Protein AF-A0A950EL93-F1 (afdb_monomer)

Mean predicted aligned error: 3.99 Å

Foldseek 3Di:
DCQVPQVVCCVVPVDGDDDDPVCPCVVVDDDDDDDDDPDPVVVVVVCVVPPD

Solvent-accessible surface area (backbone atoms only — not comparable to full-atom values): 3584 Å² total; per-residue (Å²): 118,70,52,83,48,33,68,65,39,27,73,77,66,76,42,73,52,80,74,62,77,95,56,65,68,60,86,78,50,88,81,92,80,82,92,74,74,102,44,73,66,63,52,52,53,52,48,64,75,72,62,129

Radius of gyration: 17.42 Å; Cα contacts (8 Å, |Δi|>4): 21; chains: 1; bounding box: 34×21×45 Å

pLDDT: mean 94.17, std 5.63, range [68.81, 98.62]

Sequence (52 aa):
LPIKFAATIEEALGRSPDRPAKFDGIEDLPKRVVVMAADVEQVKAFIAANCK

Structure (mmCIF, N/CA/C/O backbone):
data_AF-A0A950EL93-F1
#
_entry.id   AF-A0A950EL93-F1
#
loop_
_atom_site.group_PDB
_atom_site.id
_atom_site.type_symbol
_atom_site.label_atom_id
_atom_site.label_alt_id
_atom_site.label_comp_id
_atom_site.label_asym_id
_atom_site.label_entity_id
_atom_site.label_seq_id
_atom_site.pdbx_PDB_ins_code
_atom_site.Cartn_x
_atom_site.Cartn_y
_atom_site.Cartn_z
_atom_site.occupancy
_atom_site.B_iso_or_equiv
_atom_site.auth_seq_id
_atom_site.auth_comp_id
_atom_site.auth_asym_id
_atom_site.auth_atom_id
_atom_site.pdbx_PDB_model_num
ATOM 1 N N . LEU A 1 1 ? 13.628 6.307 -4.930 1.00 72.69 1 LEU A N 1
ATOM 2 C CA . LEU A 1 1 ? 13.960 5.036 -5.611 1.00 72.69 1 LEU A CA 1
ATOM 3 C C . LEU A 1 1 ? 13.104 4.952 -6.871 1.00 72.69 1 LEU A C 1
ATOM 5 O O . LEU A 1 1 ? 11.885 4.948 -6.707 1.00 72.69 1 LEU A O 1
ATOM 9 N N . PRO A 1 2 ? 13.705 4.937 -8.075 1.00 82.56 2 PRO A N 1
ATOM 10 C CA . PRO A 1 2 ? 12.980 4.897 -9.352 1.00 82.56 2 PRO A CA 1
ATOM 11 C C . PRO A 1 2 ? 11.972 3.741 -9.452 1.00 82.56 2 PRO A C 1
ATOM 13 O O . PRO A 1 2 ? 10.888 3.924 -9.987 1.00 82.56 2 PRO A O 1
ATOM 16 N N . ILE A 1 3 ? 12.265 2.601 -8.810 1.00 89.31 3 ILE A N 1
ATOM 17 C CA . ILE A 1 3 ? 11.371 1.431 -8.715 1.00 89.31 3 ILE A CA 1
ATOM 18 C C . ILE A 1 3 ? 9.936 1.728 -8.256 1.00 89.31 3 ILE A C 1
ATOM 20 O O . ILE A 1 3 ? 9.022 0.993 -8.608 1.00 89.31 3 ILE A O 1
ATOM 24 N N . LYS A 1 4 ? 9.696 2.824 -7.523 1.00 91.69 4 LYS A N 1
ATOM 25 C CA . LYS A 1 4 ? 8.337 3.217 -7.114 1.00 91.69 4 LYS A CA 1
ATOM 26 C C . LYS A 1 4 ? 7.431 3.608 -8.293 1.00 91.69 4 LYS A C 1
ATOM 28 O O . LYS A 1 4 ? 6.223 3.678 -8.109 1.00 91.69 4 LYS A O 1
ATOM 33 N N . PHE A 1 5 ? 8.010 3.861 -9.467 1.00 93.31 5 PHE A N 1
ATOM 34 C CA . PHE A 1 5 ? 7.323 4.290 -10.686 1.00 93.31 5 PHE A CA 1
ATOM 35 C C . PHE A 1 5 ? 7.792 3.471 -11.902 1.00 93.31 5 PHE A C 1
ATOM 37 O O . PHE A 1 5 ? 8.065 4.029 -12.963 1.00 93.31 5 PHE A O 1
ATOM 44 N N . ALA A 1 6 ? 7.927 2.148 -11.746 1.00 93.19 6 ALA A N 1
ATOM 45 C CA . ALA A 1 6 ? 8.457 1.265 -12.790 1.00 93.19 6 ALA A CA 1
ATOM 46 C C . ALA A 1 6 ? 7.720 1.393 -14.137 1.00 93.19 6 ALA A C 1
ATOM 48 O O . ALA A 1 6 ? 8.383 1.473 -15.163 1.00 93.19 6 ALA A O 1
ATOM 49 N N . ALA A 1 7 ? 6.388 1.528 -14.125 1.00 94.31 7 ALA A N 1
ATOM 50 C CA . ALA A 1 7 ? 5.584 1.661 -15.343 1.00 94.31 7 ALA A CA 1
ATOM 51 C C . ALA A 1 7 ? 6.012 2.852 -16.222 1.00 94.31 7 ALA A C 1
ATOM 53 O O . ALA A 1 7 ? 6.251 2.690 -17.413 1.00 94.31 7 ALA A O 1
ATOM 54 N N . THR A 1 8 ? 6.185 4.039 -15.633 1.00 95.94 8 THR A N 1
ATOM 55 C CA . THR A 1 8 ? 6.621 5.237 -16.374 1.00 95.94 8 THR A CA 1
ATOM 56 C C . THR A 1 8 ? 8.054 5.099 -16.894 1.00 95.94 8 THR A C 1
ATOM 58 O O . THR A 1 8 ? 8.405 5.644 -17.935 1.00 95.94 8 THR A O 1
ATOM 61 N N . ILE A 1 9 ? 8.906 4.370 -16.171 1.00 95.38 9 ILE A N 1
ATOM 62 C CA . ILE A 1 9 ? 10.294 4.125 -16.578 1.00 95.38 9 ILE A CA 1
ATOM 63 C C . ILE A 1 9 ? 10.347 3.143 -17.749 1.00 95.38 9 ILE A C 1
ATOM 65 O O . ILE A 1 9 ? 11.104 3.370 -18.688 1.00 95.38 9 ILE A O 1
ATOM 69 N N . GLU A 1 10 ? 9.532 2.093 -17.723 1.00 96.56 10 GLU A N 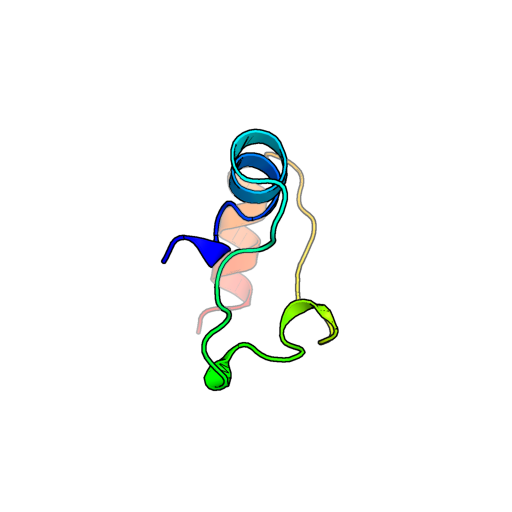1
ATOM 70 C CA . GLU A 1 10 ? 9.401 1.144 -18.829 1.00 96.56 10 GLU A CA 1
ATOM 71 C C . GLU A 1 10 ? 8.861 1.820 -20.087 1.00 96.56 10 GLU A C 1
ATOM 73 O O . GLU A 1 10 ? 9.420 1.622 -21.162 1.00 96.56 10 GLU A O 1
ATOM 78 N N . GLU A 1 11 ? 7.845 2.674 -19.949 1.00 97.06 11 GLU A N 1
ATOM 79 C CA . GLU A 1 11 ? 7.309 3.475 -21.054 1.00 97.06 11 GLU A CA 1
ATOM 80 C C . GLU A 1 11 ? 8.388 4.368 -21.684 1.00 97.06 11 GLU A C 1
ATOM 82 O O . GLU A 1 11 ? 8.548 4.391 -22.903 1.00 97.06 11 GLU A O 1
ATOM 87 N N . ALA A 1 12 ? 9.155 5.085 -20.859 1.00 97.06 12 ALA A N 1
ATOM 88 C CA . ALA A 1 12 ? 10.131 6.054 -21.346 1.00 97.06 12 ALA A CA 1
ATOM 89 C C . ALA A 1 12 ? 11.437 5.416 -21.851 1.00 97.06 12 ALA A C 1
ATOM 91 O O . ALA A 1 12 ? 12.066 5.946 -22.767 1.00 97.06 12 ALA A O 1
ATOM 92 N N . LEU A 1 13 ? 11.889 4.325 -21.225 1.00 96.19 13 LEU A N 1
ATOM 93 C CA . LEU A 1 13 ? 13.232 3.762 -21.421 1.00 96.19 13 LEU A CA 1
ATOM 94 C C . LEU A 1 13 ? 13.231 2.338 -21.994 1.00 96.19 13 LEU A C 1
ATOM 96 O O . LEU A 1 13 ? 14.308 1.800 -22.250 1.00 96.19 13 LEU A O 1
ATOM 100 N N . GLY A 1 14 ? 12.068 1.699 -22.150 1.00 96.69 14 GLY A N 1
ATOM 101 C CA . GLY A 1 14 ? 11.948 0.321 -22.642 1.00 96.69 14 GLY A CA 1
ATOM 102 C C . GLY A 1 14 ? 12.537 -0.742 -21.707 1.00 96.69 14 GLY A C 1
ATOM 103 O O . GLY A 1 14 ? 12.757 -1.874 -22.131 1.00 96.69 14 GLY A O 1
ATOM 104 N N . ARG A 1 15 ? 12.837 -0.390 -20.450 1.00 94.50 15 ARG A N 1
ATOM 105 C CA . ARG A 1 15 ? 13.378 -1.305 -19.437 1.00 94.50 15 ARG A CA 1
ATOM 106 C C . ARG A 1 15 ? 12.854 -0.968 -18.050 1.00 94.50 15 ARG A C 1
ATOM 108 O O . ARG A 1 15 ? 12.654 0.203 -17.730 1.00 94.50 15 ARG A O 1
ATOM 115 N N . SER A 1 16 ? 12.724 -1.983 -17.206 1.00 91.50 16 SER A N 1
ATOM 116 C CA . SER A 1 16 ? 12.413 -1.793 -15.792 1.00 91.50 16 SER A CA 1
ATOM 117 C C . SER A 1 16 ? 13.584 -1.117 -15.056 1.00 91.50 16 SER A C 1
ATOM 119 O O . SER A 1 16 ? 14.746 -1.299 -15.437 1.00 91.50 16 SER A O 1
ATOM 121 N N . PRO A 1 17 ? 13.318 -0.329 -14.000 1.00 93.69 17 PRO A N 1
ATOM 122 C CA . PRO A 1 17 ? 14.368 0.203 -13.137 1.00 93.69 17 PRO A CA 1
ATOM 123 C C . PRO A 1 17 ? 15.034 -0.902 -12.313 1.00 93.69 17 PRO A C 1
ATOM 125 O O . PRO A 1 17 ? 14.397 -1.896 -11.965 1.00 93.69 17 PRO A O 1
ATOM 128 N N . ASP A 1 18 ? 16.278 -0.665 -11.897 1.00 92.19 18 ASP A N 1
ATOM 129 C CA . ASP A 1 18 ? 16.978 -1.568 -10.986 1.00 92.19 18 ASP A CA 1
ATOM 130 C C . ASP A 1 18 ? 16.213 -1.740 -9.664 1.00 92.19 18 ASP A C 1
ATOM 132 O O . ASP A 1 18 ? 15.792 -0.770 -9.013 1.00 92.19 18 ASP A O 1
ATOM 136 N N . ARG A 1 19 ? 16.074 -3.002 -9.250 1.00 90.88 19 ARG A N 1
ATOM 137 C CA . ARG A 1 19 ? 15.461 -3.410 -7.988 1.00 90.88 19 ARG A CA 1
ATOM 138 C C . ARG A 1 19 ? 16.543 -3.718 -6.956 1.00 90.88 19 ARG A C 1
ATOM 140 O O . ARG A 1 19 ? 17.354 -4.612 -7.168 1.00 90.88 19 ARG A O 1
ATOM 147 N N . PRO A 1 20 ? 16.581 -3.003 -5.819 1.00 92.12 20 PRO A N 1
ATOM 148 C CA . PRO A 1 20 ? 17.450 -3.395 -4.718 1.00 92.12 20 PRO A CA 1
ATOM 149 C C . PRO A 1 20 ? 17.051 -4.778 -4.189 1.00 92.12 20 PRO A C 1
ATOM 151 O O . PRO A 1 20 ? 15.881 -4.968 -3.873 1.00 92.12 20 PRO A O 1
ATOM 154 N N . ALA A 1 21 ? 18.022 -5.676 -3.987 1.00 93.44 21 ALA A N 1
ATOM 155 C CA . ALA A 1 21 ? 17.791 -7.077 -3.591 1.00 93.44 21 ALA A CA 1
ATOM 156 C C . ALA A 1 21 ? 16.870 -7.258 -2.367 1.00 93.44 21 ALA A C 1
ATOM 158 O O . ALA A 1 21 ? 16.101 -8.205 -2.268 1.00 93.44 21 ALA A O 1
ATOM 159 N N . LYS A 1 22 ? 16.882 -6.299 -1.432 1.00 92.50 22 LYS A N 1
ATOM 160 C CA . LYS A 1 22 ? 15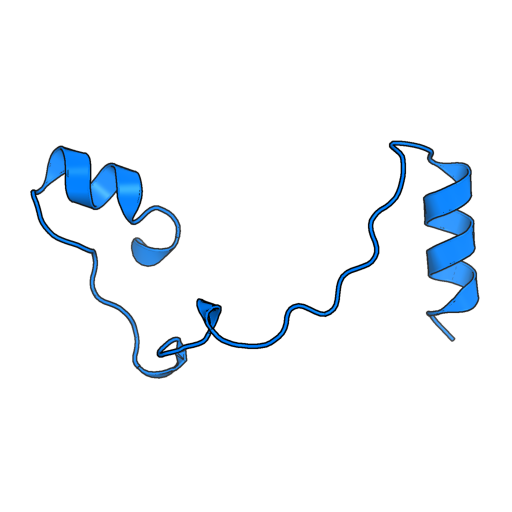.986 -6.292 -0.262 1.00 92.50 22 LYS A CA 1
ATOM 161 C C . LYS A 1 22 ? 14.488 -6.164 -0.592 1.00 92.50 22 LYS A C 1
ATOM 163 O O . LYS A 1 22 ? 13.671 -6.244 0.318 1.00 92.50 22 LYS A O 1
ATOM 168 N N . PHE A 1 23 ? 1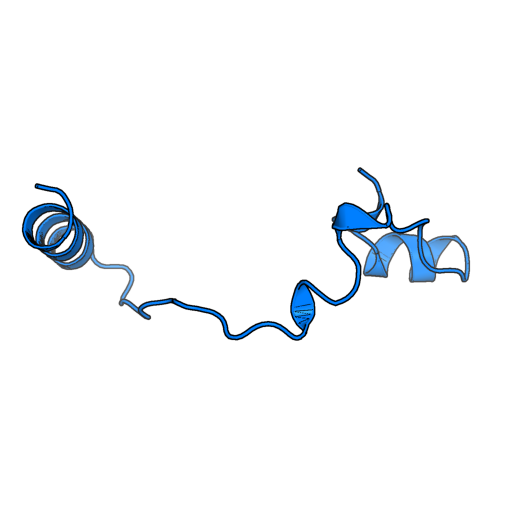4.140 -5.865 -1.842 1.00 91.81 23 PHE A N 1
ATOM 169 C CA . PHE A 1 23 ? 12.768 -5.725 -2.328 1.00 91.81 23 PHE A CA 1
ATOM 170 C C . PHE A 1 23 ? 12.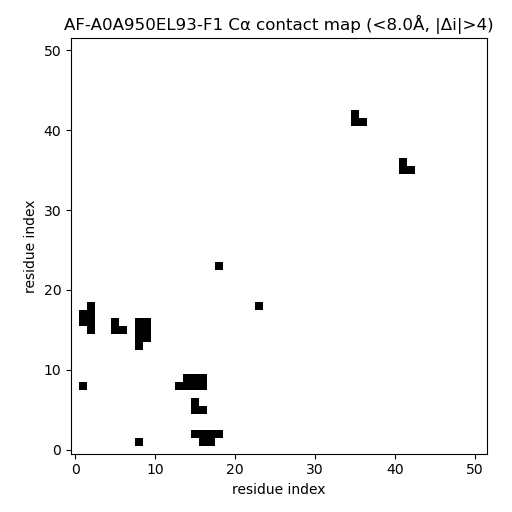370 -6.841 -3.304 1.00 91.81 23 PHE A C 1
ATOM 172 O O . PHE A 1 23 ? 11.279 -6.781 -3.867 1.00 91.81 23 PHE A O 1
ATOM 179 N N . ASP A 1 24 ? 13.217 -7.845 -3.530 1.00 92.25 24 ASP A N 1
ATOM 180 C CA . ASP A 1 24 ? 12.861 -8.976 -4.388 1.00 92.25 24 ASP A CA 1
ATOM 181 C C . ASP A 1 24 ? 11.689 -9.763 -3.777 1.00 92.25 24 ASP A C 1
ATOM 183 O O . ASP A 1 24 ? 11.677 -10.055 -2.582 1.00 92.25 24 ASP A O 1
ATOM 187 N N . GLY A 1 25 ? 10.670 -10.053 -4.595 1.00 91.56 25 GLY A N 1
ATOM 188 C CA . GLY A 1 25 ? 9.468 -10.790 -4.188 1.00 91.56 25 GLY A CA 1
ATOM 189 C C . GLY A 1 25 ? 8.515 -10.057 -3.233 1.00 91.56 25 GLY A C 1
ATOM 190 O O . GLY A 1 25 ? 7.551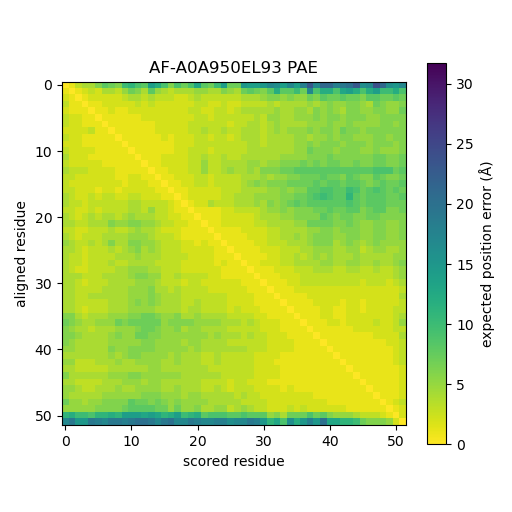 -10.663 -2.770 1.00 91.56 25 GLY A O 1
ATOM 191 N N . ILE A 1 26 ? 8.737 -8.772 -2.912 1.00 93.75 26 ILE A N 1
ATOM 192 C CA . ILE A 1 26 ? 7.877 -8.053 -1.951 1.00 93.75 26 ILE A CA 1
ATOM 193 C C . ILE A 1 26 ? 6.423 -7.939 -2.435 1.00 93.75 26 ILE A C 1
ATOM 195 O O . ILE A 1 26 ? 5.503 -7.957 -1.618 1.00 93.75 26 ILE A O 1
ATOM 199 N N . GLU A 1 27 ? 6.197 -7.839 -3.747 1.00 91.75 27 GLU A N 1
ATOM 200 C CA . GLU A 1 27 ? 4.857 -7.773 -4.336 1.00 91.75 27 GLU A CA 1
ATOM 201 C C . GLU A 1 27 ? 4.100 -9.106 -4.290 1.00 91.75 27 GLU A C 1
ATOM 203 O O . GLU A 1 27 ? 2.866 -9.085 -4.300 1.00 91.75 27 GLU A O 1
ATOM 208 N N . ASP A 1 28 ? 4.819 -10.227 -4.185 1.00 95.94 28 ASP A N 1
ATOM 209 C CA . ASP A 1 28 ? 4.258 -11.582 -4.132 1.00 95.94 28 ASP A CA 1
ATOM 210 C C . ASP A 1 28 ? 3.827 -11.984 -2.710 1.00 95.94 28 ASP A C 1
ATOM 212 O O . ASP A 1 28 ? 3.128 -12.981 -2.513 1.00 95.94 28 ASP A O 1
ATOM 216 N N . LEU A 1 29 ? 4.225 -11.210 -1.692 1.00 96.88 29 LEU A N 1
ATOM 217 C CA . LEU A 1 29 ? 3.854 -11.470 -0.304 1.00 96.88 29 LEU A CA 1
ATOM 218 C C . LEU A 1 29 ? 2.363 -11.177 -0.045 1.00 96.88 29 LEU A C 1
ATOM 220 O O . LEU A 1 29 ? 1.805 -10.214 -0.584 1.00 96.88 29 LEU A O 1
ATOM 224 N N . PRO A 1 30 ? 1.708 -11.935 0.859 1.00 97.62 30 PRO A N 1
ATOM 225 C CA . PRO A 1 30 ? 0.345 -11.637 1.278 1.00 97.62 30 PRO A CA 1
ATOM 226 C C . PRO A 1 30 ? 0.217 -10.218 1.842 1.00 97.62 30 PRO A C 1
ATOM 228 O O . PRO A 1 30 ? 0.932 -9.817 2.763 1.00 97.62 30 PRO A O 1
ATOM 231 N N . LYS A 1 31 ? -0.751 -9.461 1.322 1.00 96.94 31 LYS A N 1
ATOM 232 C CA . LYS A 1 31 ? -1.055 -8.109 1.799 1.00 96.94 31 LYS A CA 1
ATOM 233 C C . LYS A 1 31 ? -2.022 -8.188 2.976 1.00 96.94 31 LYS A C 1
ATOM 235 O O . LYS A 1 31 ? -3.132 -8.693 2.840 1.00 96.94 31 LYS A O 1
ATOM 240 N N . ARG A 1 32 ? -1.628 -7.639 4.125 1.00 96.81 32 ARG A N 1
ATOM 241 C CA . ARG A 1 32 ? -2.506 -7.483 5.293 1.00 96.81 32 ARG A CA 1
ATOM 242 C C . ARG A 1 32 ? -3.136 -6.092 5.276 1.00 96.81 32 ARG A C 1
ATOM 244 O O . ARG A 1 32 ? -2.526 -5.134 5.740 1.00 96.81 32 ARG A O 1
ATOM 251 N N . VAL A 1 33 ? -4.348 -5.990 4.736 1.00 97.12 33 VAL A N 1
ATOM 252 C CA . VAL A 1 33 ? -5.102 -4.731 4.615 1.00 97.12 33 VAL A CA 1
ATOM 253 C C . VAL A 1 33 ? -6.566 -4.933 5.004 1.00 97.12 33 VAL A C 1
ATOM 255 O O . VAL A 1 33 ? -7.090 -6.039 4.891 1.00 97.12 33 VAL A O 1
ATOM 258 N N . VAL A 1 34 ? -7.225 -3.862 5.448 1.00 96.94 34 VAL A N 1
ATOM 259 C CA . VAL A 1 34 ? -8.671 -3.824 5.714 1.00 96.94 34 VAL A CA 1
ATOM 260 C C . VAL A 1 34 ? -9.277 -2.764 4.802 1.00 96.94 34 VAL A C 1
ATOM 262 O O . VAL A 1 34 ? -8.855 -1.610 4.834 1.00 96.94 34 VAL A O 1
ATOM 265 N N . VAL A 1 35 ? -10.230 -3.161 3.959 1.00 97.69 35 VAL A N 1
ATOM 266 C CA . VAL A 1 35 ? -10.951 -2.234 3.077 1.00 97.69 35 VAL A CA 1
ATOM 267 C C . VAL A 1 35 ? -12.014 -1.509 3.894 1.00 97.69 35 VAL A C 1
ATOM 269 O O . VAL A 1 35 ? -12.762 -2.141 4.636 1.00 97.69 35 VAL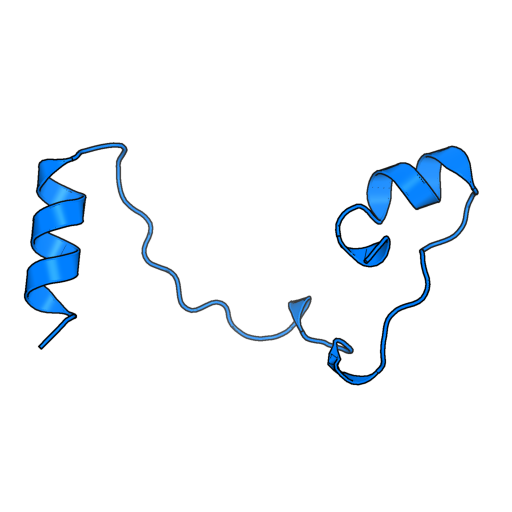 A O 1
ATOM 272 N N . MET A 1 36 ? -12.081 -0.189 3.752 1.00 97.62 36 MET A N 1
ATOM 273 C CA . MET A 1 36 ? -13.023 0.666 4.471 1.00 97.62 36 MET A CA 1
ATOM 274 C C . MET A 1 36 ? -13.664 1.658 3.502 1.00 97.62 36 MET A C 1
ATOM 276 O O . MET A 1 36 ? -13.043 2.055 2.514 1.00 97.62 36 MET A O 1
ATOM 280 N N . ALA A 1 37 ? -14.903 2.060 3.787 1.00 98.06 37 ALA A N 1
ATOM 281 C CA . ALA A 1 37 ? -15.520 3.187 3.099 1.00 98.06 37 ALA A CA 1
ATOM 282 C C . ALA A 1 37 ? -14.770 4.487 3.436 1.00 98.06 37 ALA A C 1
ATOM 284 O O . ALA A 1 37 ? -14.068 4.569 4.446 1.00 98.06 37 ALA A O 1
ATOM 285 N N . ALA A 1 38 ? -14.942 5.518 2.607 1.00 98.19 38 ALA A N 1
ATOM 286 C CA . ALA A 1 38 ? -14.426 6.858 2.878 1.00 98.19 38 ALA A CA 1
ATOM 287 C C . ALA A 1 38 ? -15.250 7.547 3.988 1.00 98.19 38 ALA A C 1
ATOM 289 O O . ALA A 1 38 ? -15.969 8.511 3.739 1.00 98.19 38 ALA A O 1
ATOM 290 N N . ASP A 1 39 ? -15.164 7.011 5.205 1.00 98.62 39 ASP A N 1
ATOM 291 C CA . ASP A 1 39 ? -15.912 7.425 6.390 1.00 98.62 39 ASP A CA 1
ATOM 292 C C . ASP A 1 39 ? -14.946 7.671 7.556 1.00 98.62 39 ASP A C 1
ATOM 294 O O . ASP A 1 39 ? -14.178 6.796 7.963 1.00 98.62 39 ASP A O 1
ATOM 298 N N . VAL A 1 40 ? -14.979 8.890 8.090 1.00 98.50 40 VAL A N 1
ATOM 299 C CA . VAL A 1 40 ? -14.050 9.336 9.134 1.00 98.50 40 VAL A CA 1
ATOM 300 C C . VAL A 1 40 ? -14.268 8.594 10.454 1.00 98.50 40 VAL A C 1
ATOM 302 O O . VAL A 1 40 ? -13.296 8.270 11.141 1.00 98.50 40 VAL A O 1
ATOM 305 N N . GLU A 1 41 ? -15.515 8.313 10.822 1.00 98.50 41 GLU A N 1
ATOM 306 C CA . GLU A 1 41 ? -15.836 7.695 12.108 1.00 98.50 41 GLU A CA 1
ATOM 307 C C . GLU A 1 41 ? -15.477 6.208 12.111 1.00 98.50 41 GLU A C 1
ATOM 309 O O . GLU A 1 41 ? -14.914 5.713 13.092 1.00 98.50 41 GLU A O 1
ATOM 314 N N . GLN A 1 42 ? -15.672 5.511 10.987 1.00 98.19 42 GLN A N 1
ATOM 315 C CA . GLN A 1 42 ? -15.216 4.126 10.840 1.00 98.19 42 GLN A CA 1
ATOM 316 C C . GLN A 1 42 ? -13.696 4.008 11.000 1.00 98.19 42 GLN A C 1
ATOM 318 O O . GLN A 1 42 ? -13.220 3.129 11.723 1.00 98.19 42 GLN A O 1
ATOM 323 N N . VAL A 1 43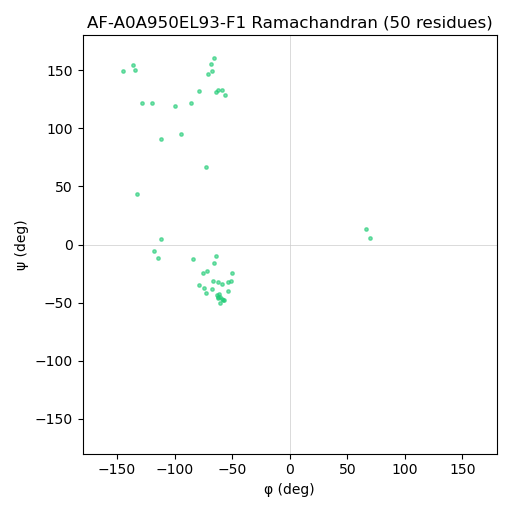 ? -12.924 4.905 10.373 1.00 97.94 43 VAL A N 1
ATOM 324 C CA . VAL A 1 43 ? -11.453 4.899 10.470 1.00 9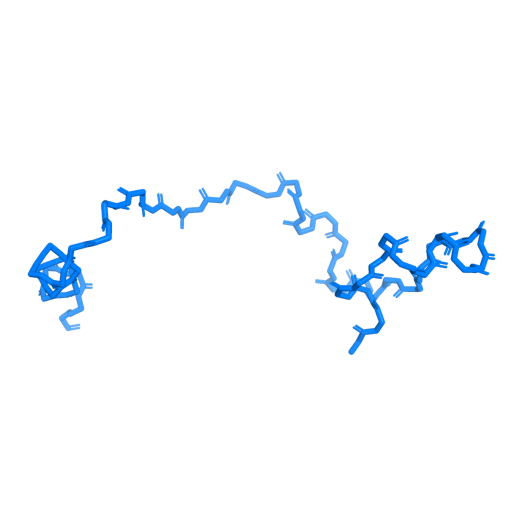7.94 43 VAL A CA 1
ATOM 325 C C . VAL A 1 43 ? -10.992 5.129 11.911 1.00 97.94 43 VAL A C 1
ATOM 327 O O . VAL A 1 43 ? -10.148 4.379 12.409 1.00 97.94 43 VAL A O 1
ATOM 330 N N . LYS A 1 44 ? -11.571 6.111 12.615 1.00 98.06 44 LYS A N 1
ATOM 331 C CA . LYS A 1 44 ? -11.253 6.369 14.031 1.00 98.06 44 LYS A CA 1
ATOM 332 C C . LYS A 1 44 ? -11.531 5.149 14.908 1.00 98.06 44 LYS A C 1
ATOM 334 O O . LYS A 1 44 ? -10.674 4.769 15.706 1.00 98.06 44 LYS A O 1
ATOM 339 N N . ALA A 1 45 ? -12.699 4.526 14.744 1.00 97.94 45 ALA A N 1
ATOM 340 C CA . ALA A 1 45 ? -13.084 3.348 15.515 1.00 97.94 45 ALA A CA 1
ATOM 341 C C . ALA A 1 45 ? -12.121 2.173 15.285 1.00 97.94 45 ALA A C 1
ATOM 343 O O . ALA A 1 45 ? -11.705 1.518 16.243 1.00 97.94 45 ALA A O 1
ATOM 344 N N . PHE A 1 46 ? -11.707 1.938 14.034 1.00 97.69 46 PHE A N 1
ATOM 345 C CA . PHE A 1 46 ? -10.738 0.892 13.708 1.00 97.69 46 PHE A CA 1
ATOM 346 C C . PHE A 1 46 ? -9.381 1.132 14.379 1.00 97.69 46 PHE A C 1
ATOM 348 O O . PHE A 1 46 ? -8.820 0.205 14.965 1.00 97.69 46 PHE A O 1
ATOM 355 N N . ILE A 1 47 ? -8.867 2.365 14.342 1.00 97.56 47 ILE A N 1
ATOM 356 C CA . ILE A 1 47 ? -7.602 2.719 15.004 1.00 97.56 47 ILE A CA 1
ATOM 357 C C . ILE A 1 47 ? -7.708 2.472 16.513 1.00 97.56 47 ILE A C 1
ATOM 359 O O . ILE A 1 47 ? -6.875 1.760 17.071 1.00 97.56 47 ILE A O 1
ATOM 363 N N . ALA A 1 48 ? -8.757 2.985 17.164 1.00 97.56 48 ALA A N 1
ATOM 364 C CA . ALA A 1 48 ? -8.955 2.826 18.607 1.00 97.56 48 ALA A CA 1
ATOM 365 C C . ALA A 1 48 ? -9.043 1.351 19.043 1.00 97.56 48 ALA A C 1
ATOM 367 O O . ALA A 1 48 ? -8.573 0.990 20.120 1.00 97.56 48 ALA A O 1
ATOM 368 N N . ALA A 1 49 ? -9.609 0.481 18.203 1.00 96.50 49 ALA A N 1
ATOM 369 C CA . ALA A 1 49 ? -9.708 -0.948 18.489 1.00 96.50 49 ALA A CA 1
ATOM 370 C C . ALA A 1 49 ? -8.376 -1.714 18.331 1.00 96.50 49 ALA A C 1
ATOM 372 O O . ALA A 1 49 ? -8.214 -2.769 18.947 1.00 96.50 49 ALA A O 1
ATOM 373 N N . ASN A 1 50 ? -7.436 -1.216 17.516 1.00 96.75 50 ASN A N 1
ATOM 374 C CA . ASN A 1 50 ? -6.225 -1.949 17.108 1.00 96.75 50 ASN A CA 1
ATOM 375 C C . ASN A 1 50 ? -4.904 -1.340 17.610 1.00 96.75 50 ASN A C 1
ATOM 377 O O . ASN A 1 50 ? -3.867 -1.997 17.524 1.00 96.75 50 ASN A O 1
ATOM 381 N N . CYS A 1 51 ? -4.924 -0.117 18.138 1.00 90.56 51 CYS A N 1
ATOM 382 C CA . CYS A 1 51 ? -3.760 0.563 18.702 1.00 90.56 51 CYS A CA 1
ATOM 383 C C . CYS A 1 51 ? -3.934 0.702 20.220 1.00 90.56 51 CYS A C 1
ATOM 385 O O . CYS A 1 51 ? -4.518 1.677 20.689 1.00 90.56 51 CYS A O 1
ATOM 387 N N . LYS A 1 52 ? -3.451 -0.296 20.966 1.00 68.81 52 LYS A N 1
ATOM 388 C CA . LYS A 1 52 ? -3.305 -0.241 22.427 1.00 68.81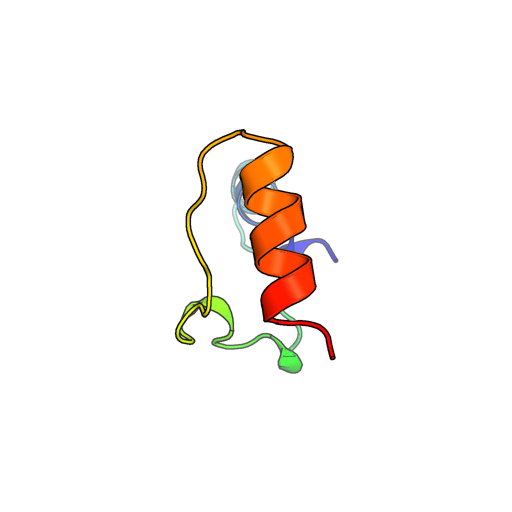 52 LYS A CA 1
ATOM 389 C C . LYS A 1 52 ? -1.865 0.075 22.797 1.00 68.81 52 LYS A C 1
ATOM 391 O O . LYS A 1 52 ? -0.974 -0.447 22.090 1.00 68.81 52 LYS A O 1
#

Nearest PDB structures (foldseek):
  3v7n-assembly1_A  TM=8.555E-01  e=1.254E-03  Burkholderia thailandensis E264

Secondary structure (DSSP, 8-state):
-GGGGHHHHHHHHSSPPPPPGGGTTGGGSPP------S-HHHHHHHHHHH--